Protein AF-A0A8H6QAF8-F1 (afdb_monomer)

Foldseek 3Di:
DCVQQVVDPQSQPPQAFPVLCCQLVPVLCCVQQVPCVVCVVPLLSVLLVLVLLLVLCCVQCPVSCVSLVHNDDVSNVCSVVPSVVVSVVSVVVCVVVVNDDPVSNVSSPVVNVVSCCVRPPCSRRNDVGDPPDPGTHDPCRVCPPNSVVSSCVVVVD

Solvent-accessible surface area (backbone atoms only — not comparable to full-atom values): 8303 Å² total; per-residue (Å²): 101,25,62,57,71,62,66,35,96,48,43,46,17,16,56,51,21,44,58,33,47,44,47,39,64,47,54,45,42,50,68,46,65,47,50,29,78,82,41,68,85,45,57,54,45,47,46,10,52,32,55,42,32,52,53,41,41,56,44,30,61,43,54,50,14,63,53,58,77,34,98,70,48,73,60,30,52,46,24,66,70,42,30,46,55,54,36,50,53,50,54,51,52,38,47,77,72,68,68,66,43,75,66,49,54,54,51,14,52,51,49,24,51,49,46,46,46,52,48,50,44,37,36,35,74,49,77,51,44,35,86,81,49,93,39,53,49,53,73,71,64,63,48,50,90,49,52,56,66,48,46,54,64,66,70,77,106

InterPro domains:
  IPR025671 Protein of unknown function with HXXEE motif [PF13787] (10-90)

Sequence (157 aa):
MNIGVHSSPRPDRFPLSSNSSFITNVVATYGFYLPPIFFPEHVLYGLAPILFGFGQFLIHGININMKLGSMYNPGLASVILLHIPIGYYYIRHMTEIGKLTVRQWALGLAYGAAFWYFMLIKSTFGWLVNYDSPYPFYPAEMQRGGMAAWLERVRNR

Secondary st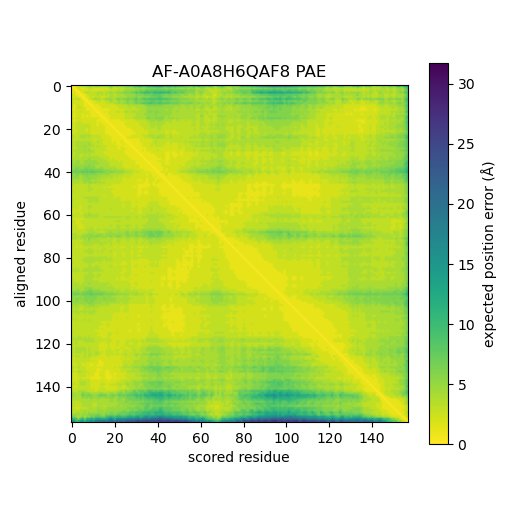ructure (DSSP, 8-state):
-IIIII--SSTTTSSS-HHHHHIIIIIIHHHHHSHHHH-TT-HHHHHHHHHHHHHHIIIIIIIHHHHHT-S--HHHHHIIIIIHHHHHHHHHHHHHTT---HHHHHHHHHHHHHHIIII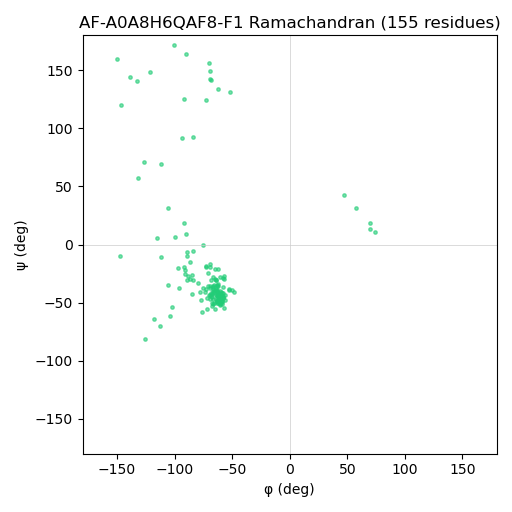IIIIIIIIT--TT-S-PPPHHHHTGGGHHHHHHHHH--

Mean predicted aligned error: 3.77 Å

pLDDT: mean 92.78, std 5.42, range [56.5, 98.31]

Organism: NCBI:txid1194566

Structure (mmCIF, N/CA/C/O backbone):
data_AF-A0A8H6QAF8-F1
#
_entry.id   AF-A0A8H6QAF8-F1
#
loop_
_atom_site.group_PDB
_atom_site.id
_atom_site.type_symbol
_atom_site.label_atom_id
_atom_site.label_alt_id
_atom_site.label_comp_id
_atom_site.label_asym_id
_atom_site.label_entity_id
_atom_site.label_seq_id
_atom_site.pdbx_PDB_ins_code
_atom_site.Cartn_x
_atom_site.Cartn_y
_atom_site.Cartn_z
_atom_site.occupancy
_atom_site.B_iso_or_equiv
_atom_site.auth_seq_id
_atom_site.auth_comp_id
_atom_site.auth_asym_id
_atom_site.auth_atom_id
_atom_site.pdbx_PDB_model_num
ATOM 1 N N . MET A 1 1 ? 8.958 0.088 -12.530 1.00 76.88 1 MET A N 1
ATOM 2 C CA . MET A 1 1 ? 9.722 0.067 -11.260 1.00 76.88 1 MET A CA 1
ATOM 3 C C . MET A 1 1 ? 11.183 -0.326 -11.491 1.00 76.88 1 MET A C 1
ATOM 5 O O . MET A 1 1 ? 12.045 0.453 -11.124 1.00 76.88 1 MET A O 1
ATOM 9 N N . ASN A 1 2 ? 11.492 -1.430 -12.181 1.00 89.31 2 ASN A N 1
ATOM 10 C CA . ASN A 1 2 ? 12.886 -1.852 -12.419 1.00 89.31 2 ASN A CA 1
ATOM 11 C C . ASN A 1 2 ? 13.782 -0.809 -13.114 1.00 89.31 2 ASN A C 1
ATOM 13 O O . ASN A 1 2 ? 14.898 -0.588 -12.658 1.00 89.31 2 ASN A O 1
ATOM 17 N N . ILE A 1 3 ? 13.291 -0.127 -14.159 1.00 86.25 3 ILE A N 1
ATOM 18 C CA . ILE A 1 3 ? 14.053 0.923 -14.871 1.00 86.25 3 ILE A CA 1
ATOM 19 C C . ILE A 1 3 ? 14.301 2.141 -13.962 1.00 86.25 3 ILE A C 1
ATOM 21 O O . ILE A 1 3 ? 15.426 2.615 -13.815 1.00 86.25 3 ILE A O 1
ATOM 25 N N . GLY A 1 4 ? 13.234 2.658 -13.345 1.00 83.06 4 GLY A N 1
ATOM 26 C CA . GLY A 1 4 ? 13.262 3.931 -12.618 1.00 83.06 4 GLY A CA 1
ATOM 27 C C . GLY A 1 4 ? 13.749 3.852 -11.170 1.00 83.06 4 GLY A C 1
ATOM 28 O O . GLY A 1 4 ? 14.338 4.799 -10.675 1.00 83.06 4 GLY A O 1
ATOM 29 N N . VAL A 1 5 ? 13.525 2.736 -10.481 1.00 84.88 5 VAL A N 1
ATOM 30 C CA . VAL A 1 5 ? 13.813 2.598 -9.041 1.00 84.88 5 VAL A CA 1
ATOM 31 C C . VAL A 1 5 ? 15.054 1.748 -8.789 1.00 84.88 5 VAL A C 1
ATOM 33 O O . VAL A 1 5 ? 15.785 2.035 -7.847 1.00 84.88 5 VAL A O 1
ATOM 36 N N . HIS A 1 6 ? 15.294 0.721 -9.612 1.00 85.56 6 HIS A N 1
ATOM 37 C CA . HIS A 1 6 ? 16.372 -0.251 -9.388 1.00 85.56 6 HIS A CA 1
ATOM 38 C C . HIS A 1 6 ? 17.514 -0.175 -10.405 1.00 85.56 6 HIS A C 1
ATOM 40 O O . HIS A 1 6 ? 18.526 -0.829 -10.189 1.00 85.56 6 HIS A O 1
ATOM 46 N N . SER A 1 7 ? 17.362 0.582 -11.500 1.00 83.88 7 SER A N 1
ATOM 47 C CA . SER A 1 7 ? 18.354 0.674 -12.585 1.00 83.88 7 SER A CA 1
ATOM 48 C C . SER A 1 7 ? 18.863 -0.702 -13.042 1.00 83.88 7 SER A C 1
ATOM 50 O O . SER A 1 7 ? 20.057 -0.922 -13.218 1.00 83.88 7 SER A O 1
ATOM 52 N N . SER A 1 8 ? 17.939 -1.656 -13.173 1.00 89.56 8 SER A N 1
ATOM 53 C CA . SER A 1 8 ? 18.264 -3.058 -13.439 1.00 89.56 8 SER A CA 1
ATOM 54 C C . SER A 1 8 ? 18.823 -3.277 -14.852 1.00 89.56 8 SER A C 1
ATOM 56 O O . SER A 1 8 ? 18.274 -2.704 -15.796 1.00 89.56 8 SER A O 1
ATOM 58 N N . PRO A 1 9 ? 19.817 -4.172 -15.029 1.00 89.56 9 PRO A N 1
ATOM 59 C CA . PRO A 1 9 ? 20.313 -4.570 -16.350 1.00 89.56 9 PRO A CA 1
ATOM 60 C C . PRO A 1 9 ? 19.302 -5.411 -17.147 1.00 89.56 9 PRO A C 1
ATOM 62 O O . PRO A 1 9 ? 19.403 -5.496 -18.367 1.00 89.56 9 PRO A O 1
ATOM 65 N N . ARG A 1 10 ? 18.310 -6.022 -16.481 1.00 93.38 10 ARG A N 1
ATOM 66 C CA . ARG A 1 10 ? 17.208 -6.772 -17.113 1.00 93.38 10 ARG A CA 1
ATOM 67 C C . ARG A 1 10 ? 15.866 -6.248 -16.617 1.00 93.38 10 ARG A C 1
ATOM 69 O O . ARG A 1 10 ? 15.199 -6.886 -15.795 1.00 93.38 10 ARG A O 1
ATOM 76 N N . PRO A 1 11 ? 15.481 -5.036 -17.043 1.00 92.31 11 PRO A N 1
ATOM 77 C CA . PRO A 1 11 ? 14.370 -4.323 -16.437 1.00 92.31 11 PRO A CA 1
ATOM 78 C C . PRO A 1 11 ? 13.000 -4.954 -16.704 1.00 92.31 11 PRO A C 1
ATOM 80 O O . PRO A 1 11 ? 12.049 -4.647 -15.989 1.00 92.31 11 PRO A O 1
ATOM 83 N N . ASP A 1 12 ? 12.887 -5.832 -17.694 1.00 93.94 12 ASP A N 1
ATOM 84 C CA . ASP A 1 12 ? 11.675 -6.582 -18.015 1.00 93.94 12 ASP A CA 1
ATOM 85 C C . ASP A 1 12 ? 11.371 -7.697 -17.004 1.00 93.94 12 ASP A C 1
ATOM 87 O O . ASP A 1 12 ? 10.235 -8.157 -16.950 1.00 93.94 12 ASP A O 1
ATOM 91 N N . ARG A 1 13 ? 12.346 -8.150 -16.201 1.00 94.38 13 ARG A N 1
ATOM 92 C CA . ARG A 1 13 ? 12.135 -9.304 -15.305 1.00 94.38 13 ARG A CA 1
ATOM 93 C C . ARG A 1 13 ? 12.884 -9.300 -13.974 1.00 94.38 13 ARG A C 1
ATOM 95 O O . ARG A 1 13 ? 12.587 -10.143 -13.133 1.00 94.38 13 ARG A O 1
ATOM 102 N N . PHE A 1 14 ? 13.828 -8.385 -13.763 1.00 94.12 14 PHE A N 1
ATOM 103 C CA . PHE A 1 14 ? 14.647 -8.340 -12.553 1.00 94.12 14 PHE A CA 1
ATOM 104 C C . PHE A 1 14 ? 14.722 -6.923 -11.962 1.00 94.12 14 PHE A C 1
ATOM 106 O O . PHE A 1 14 ? 14.864 -5.961 -12.722 1.00 94.12 14 PHE A O 1
ATOM 113 N N . PRO A 1 15 ? 14.688 -6.758 -10.625 1.00 93.25 15 PRO A N 1
ATOM 114 C CA . PRO A 1 15 ? 14.376 -7.782 -9.616 1.00 93.25 15 PRO A CA 1
ATOM 115 C C . PRO A 1 15 ? 12.887 -8.162 -9.576 1.00 93.25 15 PRO A C 1
ATOM 117 O O . PRO A 1 15 ? 12.544 -9.229 -9.077 1.00 93.25 15 PRO A O 1
ATOM 120 N N . LEU A 1 16 ? 12.006 -7.318 -10.125 1.00 93.06 16 LEU A N 1
ATOM 121 C CA . LEU A 1 16 ? 10.583 -7.622 -10.262 1.00 93.06 16 LEU A CA 1
ATOM 122 C C . LEU A 1 16 ? 10.282 -8.270 -11.612 1.00 93.06 16 LEU A C 1
ATOM 124 O O . LEU A 1 16 ? 10.543 -7.672 -12.654 1.00 93.06 16 LEU A O 1
ATOM 128 N N . SER A 1 17 ? 9.649 -9.435 -11.590 1.00 94.38 17 SER A N 1
ATOM 129 C CA . SER A 1 17 ? 9.060 -10.061 -12.772 1.00 94.38 17 SER A CA 1
ATOM 130 C C . SER A 1 17 ? 7.549 -9.826 -12.801 1.00 94.38 17 SER A C 1
ATOM 132 O O . SER A 1 17 ? 6.969 -9.348 -11.818 1.00 94.38 17 SER A O 1
ATOM 134 N N . SER A 1 18 ? 6.895 -10.184 -13.909 1.00 93.81 18 SER A N 1
ATOM 135 C CA . SER A 1 18 ? 5.430 -10.132 -13.990 1.00 93.81 18 SER A CA 1
ATOM 136 C C . SER A 1 18 ? 4.792 -11.036 -12.925 1.00 93.81 18 SER A C 1
ATOM 138 O O . SER A 1 18 ? 3.888 -10.613 -12.207 1.00 93.81 18 SER A O 1
ATOM 140 N N . ASN A 1 19 ? 5.362 -12.228 -12.702 1.00 93.25 19 ASN A N 1
ATOM 141 C CA . ASN A 1 19 ? 4.894 -13.158 -11.672 1.00 93.25 19 ASN A CA 1
ATOM 142 C C . ASN A 1 19 ? 5.025 -12.594 -10.246 1.00 93.25 19 ASN A C 1
ATOM 144 O O . ASN A 1 19 ? 4.051 -12.593 -9.495 1.00 93.25 19 ASN A O 1
ATOM 148 N N . SER A 1 20 ? 6.198 -12.072 -9.861 1.00 92.50 20 SER A N 1
ATOM 149 C CA . SER A 1 20 ? 6.348 -11.501 -8.512 1.00 92.50 20 SER A CA 1
ATOM 150 C C . SER A 1 20 ? 5.438 -10.288 -8.307 1.00 92.50 20 SER A C 1
ATOM 152 O O . SER A 1 20 ? 4.857 -10.122 -7.239 1.00 92.50 20 SER A O 1
ATOM 154 N N . SER A 1 21 ? 5.221 -9.500 -9.359 1.00 91.44 21 SER A N 1
ATOM 155 C CA . SER A 1 21 ? 4.298 -8.365 -9.320 1.00 91.44 21 SER A CA 1
ATOM 156 C C . SER A 1 21 ? 2.837 -8.795 -9.215 1.00 91.44 21 SER A C 1
ATOM 158 O O . SER A 1 21 ? 2.072 -8.131 -8.524 1.00 91.44 21 SER A O 1
ATOM 160 N N . PHE A 1 22 ? 2.438 -9.901 -9.844 1.00 93.06 22 PHE A N 1
ATOM 161 C CA . PHE A 1 22 ? 1.104 -10.477 -9.678 1.00 93.06 22 PHE A CA 1
ATOM 162 C C . PHE A 1 22 ? 0.868 -10.935 -8.234 1.00 93.06 22 PHE A C 1
ATOM 164 O O . PHE A 1 22 ? -0.131 -10.553 -7.627 1.00 93.06 22 PHE A O 1
ATOM 171 N N . ILE A 1 23 ? 1.806 -11.688 -7.651 1.00 92.31 23 ILE A N 1
ATOM 172 C CA . ILE A 1 23 ? 1.684 -12.158 -6.264 1.00 92.31 23 ILE A CA 1
ATOM 173 C C . ILE A 1 23 ? 1.558 -10.975 -5.298 1.00 92.31 23 ILE A C 1
ATOM 175 O O . ILE A 1 23 ? 0.638 -10.941 -4.480 1.00 92.31 23 ILE A O 1
ATOM 179 N N . THR A 1 24 ? 2.427 -9.972 -5.417 1.00 88.50 24 THR A N 1
ATOM 180 C CA . THR A 1 24 ? 2.397 -8.818 -4.513 1.00 88.50 24 THR A CA 1
ATOM 181 C C . THR A 1 24 ? 1.169 -7.932 -4.746 1.00 88.50 24 THR A C 1
ATOM 183 O O . THR A 1 24 ? 0.517 -7.531 -3.788 1.00 88.50 24 THR A O 1
ATOM 186 N N . ASN A 1 25 ? 0.800 -7.636 -5.995 1.00 88.75 25 ASN A N 1
ATOM 187 C CA . ASN A 1 25 ? -0.267 -6.666 -6.264 1.00 88.75 25 ASN A CA 1
ATOM 188 C C . ASN A 1 25 ? -1.673 -7.260 -6.228 1.00 88.75 25 ASN A C 1
ATOM 190 O O . ASN A 1 25 ? -2.615 -6.517 -5.965 1.00 88.75 25 ASN A O 1
ATOM 194 N N . VAL A 1 26 ? -1.835 -8.553 -6.503 1.00 92.00 26 VAL A N 1
ATOM 195 C CA . VAL A 1 26 ? -3.152 -9.200 -6.552 1.00 92.00 26 VAL A CA 1
ATOM 196 C C . VAL A 1 26 ? -3.363 -10.034 -5.303 1.00 92.00 26 VAL A C 1
ATOM 198 O O . VAL A 1 26 ? -4.255 -9.736 -4.512 1.00 92.00 26 VAL A O 1
ATOM 201 N N . VAL A 1 27 ? -2.518 -11.044 -5.086 1.00 91.62 27 VAL A N 1
ATOM 202 C CA . VAL A 1 27 ? -2.710 -11.996 -3.983 1.00 91.62 27 VAL A CA 1
ATOM 203 C C . VAL A 1 27 ? -2.547 -11.298 -2.636 1.00 91.62 27 VAL A C 1
ATOM 205 O O . VAL A 1 27 ? -3.435 -11.396 -1.789 1.00 91.62 27 VAL A O 1
ATOM 208 N N . ALA A 1 28 ? -1.458 -10.546 -2.441 1.00 91.50 28 ALA A N 1
ATOM 209 C CA . ALA A 1 28 ? -1.229 -9.864 -1.171 1.00 91.50 28 ALA A CA 1
ATOM 210 C C . ALA A 1 28 ? -2.245 -8.740 -0.933 1.00 91.50 28 ALA A C 1
ATOM 212 O O . ALA A 1 28 ? -2.813 -8.657 0.153 1.00 91.50 28 ALA A O 1
ATOM 213 N N . THR A 1 29 ? -2.513 -7.905 -1.942 1.00 90.69 29 THR A N 1
ATOM 214 C CA . THR A 1 29 ? -3.474 -6.799 -1.816 1.00 90.69 29 THR A CA 1
ATOM 215 C C . THR A 1 29 ? -4.871 -7.304 -1.486 1.00 90.69 29 THR A C 1
ATOM 217 O O . THR A 1 29 ? -5.461 -6.841 -0.515 1.00 90.69 29 THR A O 1
ATOM 220 N N . TYR A 1 30 ? -5.413 -8.267 -2.236 1.00 93.19 30 TYR A N 1
ATOM 221 C CA . TYR A 1 30 ? -6.751 -8.783 -1.945 1.00 93.19 30 TYR A CA 1
ATOM 222 C C . TYR A 1 30 ? -6.797 -9.540 -0.622 1.00 93.19 30 TYR A C 1
ATOM 224 O O . TYR A 1 30 ? -7.721 -9.321 0.158 1.00 93.19 30 TYR A O 1
ATOM 232 N N . GLY A 1 31 ? -5.772 -10.340 -0.316 1.00 93.56 31 GLY A N 1
ATOM 233 C CA . GLY A 1 31 ? -5.667 -11.022 0.972 1.00 93.56 31 GLY A CA 1
ATOM 234 C C . GLY A 1 31 ? -5.615 -10.067 2.169 1.00 93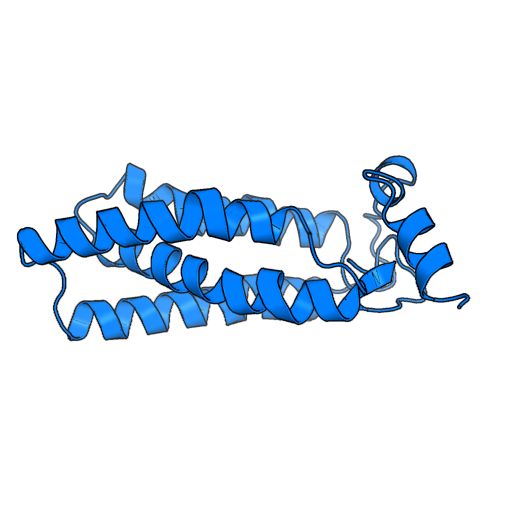.56 31 GLY A C 1
ATOM 235 O O . GLY A 1 31 ? -6.057 -10.431 3.252 1.00 93.56 31 GLY A O 1
ATOM 236 N N . PHE A 1 32 ? -5.117 -8.842 1.982 1.00 95.44 32 PHE A N 1
ATOM 237 C CA . PHE A 1 32 ? -4.973 -7.860 3.055 1.00 95.44 32 PHE A CA 1
ATOM 238 C C . PHE A 1 32 ? -6.136 -6.869 3.152 1.00 95.44 32 PHE A C 1
ATOM 240 O O . PHE A 1 32 ? -6.545 -6.521 4.256 1.00 95.44 32 PHE A O 1
ATOM 247 N N . TYR A 1 33 ? -6.694 -6.432 2.020 1.00 94.88 33 TYR A N 1
ATOM 248 C CA . TYR A 1 33 ? -7.717 -5.381 1.978 1.00 94.88 33 TYR A CA 1
ATOM 249 C C . TYR A 1 33 ? -9.162 -5.891 1.914 1.00 94.88 33 TYR A C 1
ATOM 251 O O . TYR A 1 33 ? -10.064 -5.132 2.260 1.00 94.88 33 TYR A O 1
ATOM 259 N N . LEU A 1 34 ? -9.415 -7.136 1.492 1.00 95.94 34 LEU A N 1
ATOM 260 C CA . LEU A 1 34 ? -10.774 -7.697 1.475 1.00 95.94 34 LEU A CA 1
ATOM 261 C C . LEU A 1 34 ? -11.303 -8.202 2.829 1.00 95.94 34 LEU A C 1
ATOM 263 O O . LEU A 1 34 ? -12.510 -8.074 3.037 1.00 95.94 34 LEU A O 1
ATOM 267 N N . PRO A 1 35 ? -10.493 -8.744 3.765 1.00 96.62 35 PRO A N 1
ATOM 268 C CA . PRO A 1 35 ? -11.017 -9.279 5.025 1.00 96.62 35 PRO A CA 1
ATOM 269 C C . PRO A 1 35 ? -11.975 -8.355 5.806 1.00 96.62 35 PRO A C 1
ATOM 271 O O . PRO A 1 35 ? -12.981 -8.867 6.290 1.00 96.62 35 PRO A O 1
ATOM 274 N N . PRO A 1 36 ? -11.774 -7.021 5.885 1.00 95.00 36 PRO A N 1
ATOM 275 C CA . PRO A 1 36 ? -12.712 -6.107 6.556 1.00 95.00 36 PRO A CA 1
ATOM 276 C C . PRO A 1 36 ? -14.141 -6.130 6.021 1.00 95.00 36 PRO A C 1
ATOM 278 O O . PRO A 1 36 ? -15.064 -5.782 6.747 1.00 95.00 36 PRO A O 1
ATOM 281 N N . ILE A 1 37 ? -14.321 -6.491 4.748 1.00 95.25 37 ILE A N 1
ATOM 282 C CA . ILE A 1 37 ? -15.633 -6.532 4.097 1.00 95.25 37 ILE A CA 1
ATOM 283 C C . ILE A 1 37 ? -16.437 -7.727 4.614 1.00 95.25 37 ILE A C 1
ATOM 285 O O . ILE A 1 37 ? -17.642 -7.621 4.819 1.00 95.25 37 ILE A O 1
ATOM 289 N N . PHE A 1 38 ? -15.764 -8.856 4.838 1.00 96.94 38 PHE A N 1
ATOM 290 C CA . PHE A 1 38 ? -16.392 -10.102 5.276 1.00 96.94 38 PHE A CA 1
ATOM 291 C C . PHE A 1 38 ? -16.447 -10.241 6.800 1.00 96.94 38 PHE A C 1
ATOM 293 O O . PHE A 1 38 ? -17.318 -10.934 7.314 1.00 96.94 38 PHE A O 1
ATOM 300 N N . PHE A 1 39 ? -15.530 -9.573 7.503 1.00 95.69 39 PHE A N 1
ATOM 301 C CA . PHE A 1 39 ? -15.337 -9.671 8.950 1.00 95.69 39 PHE A CA 1
ATOM 302 C C . PHE A 1 39 ? -15.237 -8.272 9.599 1.00 95.69 39 PHE A C 1
ATOM 304 O O . PHE A 1 39 ? -14.209 -7.938 10.205 1.00 95.69 39 PHE A O 1
ATOM 311 N N . PRO A 1 40 ? -16.253 -7.400 9.441 1.00 92.81 40 PRO A N 1
ATOM 312 C CA . PRO A 1 40 ? -16.194 -5.993 9.860 1.00 92.81 40 PRO A CA 1
ATOM 313 C C . PRO A 1 40 ? -16.071 -5.792 11.381 1.00 92.81 40 PRO A C 1
ATOM 315 O O . PRO A 1 40 ? -15.627 -4.743 11.851 1.00 92.81 40 PRO A O 1
ATOM 318 N N . GLU A 1 41 ? -16.446 -6.787 12.180 1.00 91.81 41 GLU A N 1
ATOM 319 C CA . GLU A 1 41 ? -16.303 -6.800 13.634 1.00 91.81 41 GLU A CA 1
ATOM 320 C C . GLU A 1 41 ? -14.846 -6.935 14.102 1.00 91.81 41 GLU A C 1
ATOM 322 O O . GLU A 1 41 ? -14.507 -6.475 15.199 1.00 91.81 41 GLU A O 1
ATOM 327 N N . HIS A 1 42 ? -13.973 -7.504 13.267 1.00 95.25 42 HIS A N 1
ATOM 328 C CA . HIS A 1 42 ? -12.562 -7.704 13.570 1.00 95.25 42 HIS A CA 1
ATOM 329 C C . HIS A 1 42 ? -11.746 -6.440 13.269 1.00 95.25 42 HIS A C 1
ATOM 331 O O . HIS A 1 42 ? -11.214 -6.245 12.176 1.00 95.25 42 HIS A O 1
ATOM 337 N N . VAL A 1 43 ? -11.578 -5.601 14.295 1.00 95.94 43 VAL A N 1
ATOM 338 C CA . VAL A 1 43 ? -10.870 -4.304 14.231 1.00 95.94 43 VAL A CA 1
ATOM 339 C C . VAL A 1 43 ? -9.504 -4.393 13.542 1.00 95.94 43 VAL A C 1
ATOM 341 O O . VAL A 1 43 ? -9.160 -3.522 12.748 1.00 95.94 43 VAL A O 1
ATOM 344 N N . LEU A 1 44 ? -8.727 -5.450 13.800 1.00 97.00 44 LEU A N 1
ATOM 345 C CA . LEU A 1 44 ? -7.385 -5.603 13.225 1.00 97.00 44 LEU A CA 1
ATOM 346 C C . LEU A 1 44 ? -7.387 -5.693 11.702 1.00 97.00 44 LEU A C 1
ATOM 348 O O . LEU A 1 44 ? -6.468 -5.168 11.074 1.00 97.00 44 LEU A O 1
ATOM 352 N N . TYR A 1 45 ? -8.404 -6.329 11.115 1.00 96.69 45 TYR A N 1
ATOM 353 C CA . TYR A 1 45 ? -8.489 -6.465 9.668 1.00 96.69 45 TYR A CA 1
ATOM 354 C C . TYR A 1 45 ? -8.673 -5.114 8.998 1.00 96.69 45 TYR A C 1
ATOM 356 O O . TYR A 1 45 ? -8.124 -4.926 7.924 1.00 96.69 45 TYR A O 1
ATOM 364 N N . GLY A 1 46 ? -9.396 -4.171 9.609 1.00 96.88 46 GLY A N 1
ATOM 365 C CA . GLY A 1 46 ? -9.550 -2.821 9.059 1.00 96.88 46 GLY A CA 1
ATOM 366 C C . GLY A 1 46 ? -8.402 -1.885 9.435 1.00 96.88 46 GLY A C 1
ATOM 367 O O . GLY A 1 46 ? -7.881 -1.158 8.589 1.00 96.88 46 GLY A O 1
ATOM 368 N N . LEU A 1 47 ? -7.959 -1.928 10.694 1.00 98.12 47 LEU A N 1
ATOM 369 C CA . LEU A 1 47 ? -6.957 -1.000 11.210 1.00 98.12 47 LEU A CA 1
ATOM 370 C C . LEU A 1 47 ? -5.573 -1.215 10.580 1.00 98.12 47 LEU A C 1
ATOM 372 O O . LEU A 1 47 ? -4.909 -0.236 10.240 1.00 98.12 47 LEU A O 1
ATOM 376 N N . ALA A 1 48 ? -5.132 -2.463 10.388 1.00 98.12 48 ALA A N 1
ATOM 377 C CA . ALA A 1 48 ? -3.806 -2.732 9.826 1.00 98.12 48 ALA A CA 1
ATOM 378 C C . ALA A 1 48 ? -3.651 -2.230 8.370 1.00 98.12 48 ALA A C 1
ATOM 380 O O . ALA A 1 48 ? -2.675 -1.520 8.106 1.00 98.12 48 ALA A O 1
ATOM 381 N N . PRO A 1 49 ? -4.591 -2.483 7.435 1.00 97.00 49 PRO A N 1
ATOM 382 C CA . PRO A 1 49 ? -4.524 -1.930 6.081 1.00 97.00 49 PRO A CA 1
ATOM 383 C C . PRO A 1 49 ? -4.617 -0.409 6.006 1.00 97.00 49 PRO A C 1
ATOM 385 O O . PRO A 1 49 ? -4.007 0.190 5.117 1.00 97.00 49 PRO A O 1
ATOM 388 N N . ILE A 1 50 ? -5.328 0.227 6.940 1.00 97.62 50 ILE A N 1
ATOM 389 C CA . ILE A 1 50 ? -5.383 1.691 7.045 1.00 97.62 50 ILE A CA 1
ATOM 390 C C . ILE A 1 50 ? -4.035 2.259 7.470 1.00 97.62 50 ILE A C 1
ATOM 392 O O . ILE A 1 50 ? -3.509 3.152 6.807 1.00 97.62 50 ILE A O 1
ATOM 396 N N . LEU A 1 51 ? -3.445 1.712 8.535 1.00 97.75 51 LEU A N 1
ATOM 397 C CA . LEU A 1 51 ? -2.139 2.145 9.027 1.00 97.75 51 LEU A CA 1
ATOM 398 C C . LEU A 1 51 ? -1.047 1.943 7.975 1.00 97.75 51 LEU A C 1
ATOM 400 O O . LEU A 1 51 ? -0.246 2.842 7.715 1.00 97.75 51 LEU A O 1
ATOM 404 N N . PHE A 1 52 ? -1.059 0.783 7.319 1.00 96.69 52 PHE A N 1
ATOM 405 C CA . PHE A 1 52 ? -0.194 0.509 6.177 1.00 96.69 52 PHE A CA 1
ATOM 406 C C . PHE A 1 52 ? -0.433 1.509 5.034 1.00 96.69 52 PHE A C 1
ATOM 408 O O . PHE A 1 52 ? 0.520 2.021 4.447 1.00 96.69 52 PHE A O 1
ATOM 415 N N . GLY A 1 53 ? -1.699 1.833 4.758 1.00 95.62 53 GLY A N 1
ATOM 416 C CA . GLY A 1 53 ? -2.126 2.833 3.784 1.00 95.62 53 GLY A CA 1
ATOM 417 C C . GLY A 1 53 ? -1.572 4.231 4.038 1.00 95.62 53 GLY A C 1
ATOM 418 O O . GLY A 1 53 ? -1.114 4.884 3.107 1.00 95.62 53 GLY A O 1
ATOM 419 N N . PHE A 1 54 ? -1.537 4.684 5.291 1.00 97.12 54 PHE A N 1
ATOM 420 C CA . PHE A 1 54 ? -0.890 5.953 5.637 1.00 97.12 54 PHE A CA 1
ATOM 421 C C . PHE A 1 54 ? 0.620 5.909 5.388 1.00 97.12 54 PHE A C 1
ATOM 423 O O . PHE A 1 54 ? 1.186 6.861 4.850 1.00 97.12 54 PHE A O 1
ATOM 430 N N . GLY A 1 55 ? 1.269 4.781 5.692 1.00 95.38 55 GLY A N 1
ATOM 431 C CA . GLY A 1 55 ? 2.687 4.565 5.389 1.00 95.38 55 GLY A CA 1
ATOM 432 C C . GLY A 1 55 ? 3.020 4.693 3.897 1.00 95.38 55 GLY A C 1
ATOM 433 O O . GLY A 1 55 ? 4.114 5.138 3.543 1.00 95.38 55 GLY A O 1
ATOM 434 N N . GLN A 1 56 ? 2.065 4.399 3.006 1.00 95.44 56 GLN A N 1
ATOM 435 C CA . GLN A 1 56 ? 2.242 4.576 1.562 1.00 95.44 56 GLN A CA 1
ATOM 436 C C . GLN A 1 56 ? 2.475 6.038 1.162 1.00 95.44 56 GLN A C 1
ATOM 438 O O . GLN A 1 56 ? 3.071 6.274 0.114 1.00 95.44 56 GLN A O 1
ATOM 443 N N . PHE A 1 57 ? 2.099 7.024 1.985 1.00 96.38 57 PHE A N 1
ATOM 444 C CA . PHE A 1 57 ? 2.434 8.426 1.718 1.00 96.38 57 PHE A CA 1
ATOM 445 C C . PHE A 1 57 ? 3.949 8.656 1.733 1.00 96.38 57 PHE A C 1
ATOM 447 O O . PHE A 1 57 ? 4.479 9.346 0.867 1.00 96.38 57 PHE A O 1
ATOM 454 N N . LEU A 1 58 ? 4.678 8.021 2.655 1.00 95.31 58 LEU A N 1
ATOM 455 C CA . LEU A 1 58 ? 6.140 8.120 2.699 1.00 95.31 58 LEU A CA 1
ATOM 456 C C . LEU A 1 58 ? 6.779 7.451 1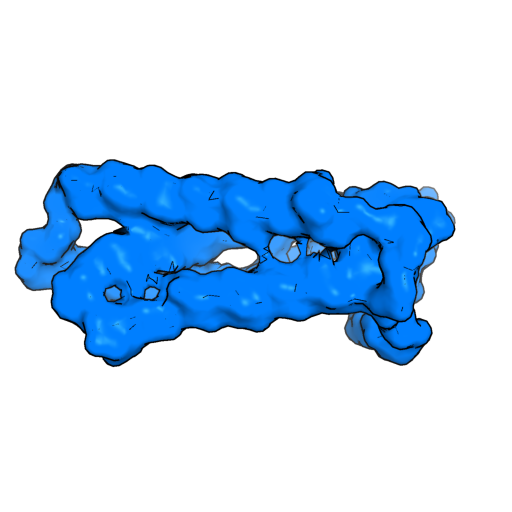.475 1.00 95.31 58 LEU A C 1
ATOM 458 O O . LEU A 1 58 ? 7.743 7.961 0.903 1.00 95.31 58 LEU A O 1
ATOM 462 N N . ILE A 1 59 ? 6.218 6.325 1.033 1.00 94.50 59 ILE A N 1
ATOM 463 C CA . ILE A 1 59 ? 6.731 5.591 -0.126 1.00 94.50 59 ILE A CA 1
ATOM 464 C C . ILE A 1 59 ? 6.427 6.341 -1.423 1.00 94.50 59 ILE A C 1
ATOM 466 O O . ILE A 1 59 ? 7.339 6.652 -2.183 1.00 94.50 59 I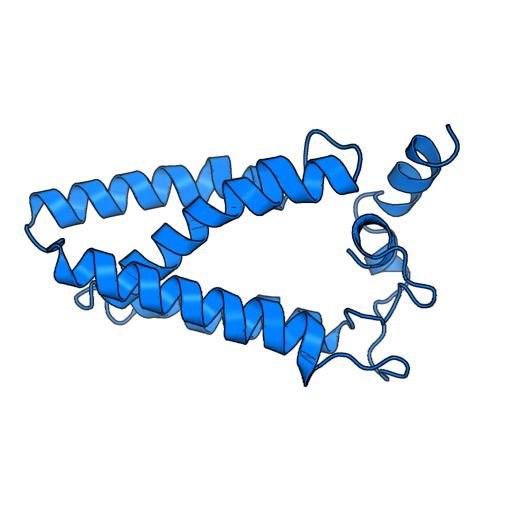LE A O 1
ATOM 470 N N . HIS A 1 60 ? 5.166 6.667 -1.680 1.00 95.00 60 HIS A N 1
ATOM 471 C CA . HIS A 1 60 ? 4.737 7.235 -2.952 1.00 95.00 60 HIS A CA 1
ATOM 472 C C . HIS A 1 60 ? 4.810 8.759 -3.004 1.00 95.00 60 HIS A C 1
ATOM 474 O O . HIS A 1 60 ? 5.058 9.297 -4.076 1.00 95.00 60 HIS A O 1
ATOM 480 N N . GLY A 1 61 ? 4.632 9.460 -1.888 1.00 94.06 61 GLY A N 1
ATOM 481 C CA . GLY A 1 61 ? 4.774 10.916 -1.829 1.00 94.06 61 GLY A CA 1
ATOM 482 C C . GLY A 1 61 ? 6.227 11.366 -1.861 1.00 94.06 61 GLY A C 1
ATOM 483 O O . GLY A 1 61 ? 6.538 12.351 -2.527 1.00 94.06 61 GLY A O 1
ATOM 484 N N . ILE A 1 62 ? 7.113 10.611 -1.202 1.00 93.50 62 ILE A N 1
ATOM 485 C CA . ILE A 1 62 ? 8.518 10.990 -1.021 1.00 93.50 62 ILE A CA 1
ATOM 486 C C . ILE A 1 62 ? 9.445 10.045 -1.795 1.00 93.50 62 ILE A C 1
ATOM 488 O O . ILE A 1 62 ? 10.018 10.443 -2.807 1.00 93.50 62 ILE A O 1
ATOM 492 N N . ASN A 1 63 ? 9.582 8.781 -1.374 1.00 93.62 63 ASN A N 1
ATOM 493 C CA . ASN A 1 63 ? 10.655 7.899 -1.861 1.00 93.62 63 ASN A CA 1
ATOM 494 C C . ASN A 1 63 ? 10.622 7.655 -3.382 1.00 93.62 63 ASN A C 1
ATOM 496 O O . ASN A 1 63 ? 11.628 7.830 -4.069 1.00 93.62 63 ASN A O 1
ATOM 500 N N . ILE A 1 64 ? 9.471 7.244 -3.917 1.00 92.25 64 ILE A N 1
ATOM 501 C CA . ILE A 1 64 ? 9.305 6.903 -5.334 1.00 92.25 64 ILE A CA 1
ATOM 502 C C . ILE A 1 64 ? 9.401 8.152 -6.206 1.00 92.25 64 ILE A C 1
ATOM 504 O O . ILE A 1 64 ? 10.093 8.133 -7.219 1.00 92.25 64 ILE A O 1
ATOM 508 N N . ASN A 1 65 ? 8.758 9.242 -5.795 1.00 92.38 65 ASN A N 1
ATOM 509 C CA . ASN A 1 65 ? 8.826 10.525 -6.487 1.00 92.38 65 ASN A CA 1
ATOM 510 C C . ASN A 1 65 ? 10.270 11.038 -6.605 1.00 92.38 65 ASN A C 1
ATOM 512 O O . ASN A 1 65 ? 10.709 11.364 -7.708 1.00 92.38 65 ASN A O 1
ATOM 516 N N . MET A 1 66 ? 11.045 10.988 -5.513 1.00 91.62 66 MET A N 1
ATOM 517 C CA . MET A 1 66 ? 12.474 11.328 -5.528 1.00 91.62 66 MET A CA 1
ATOM 518 C C . MET A 1 66 ? 13.266 10.454 -6.510 1.00 91.62 66 MET A C 1
ATOM 520 O O . MET A 1 66 ? 14.044 10.974 -7.303 1.00 91.62 66 MET A O 1
ATOM 524 N N . LYS A 1 67 ? 13.047 9.132 -6.511 1.00 89.94 67 LYS A N 1
ATOM 525 C CA . LYS A 1 67 ? 13.762 8.205 -7.412 1.00 89.94 67 LYS A CA 1
ATOM 526 C C . LYS A 1 67 ? 13.390 8.365 -8.887 1.00 89.94 67 LYS A C 1
ATOM 528 O O . LYS A 1 67 ? 14.211 8.093 -9.760 1.00 89.94 67 LYS A O 1
ATOM 533 N N . LEU A 1 68 ? 12.156 8.777 -9.170 1.00 88.38 68 LEU A N 1
ATOM 534 C CA . LEU A 1 68 ? 11.668 9.012 -10.530 1.00 88.38 68 LEU A CA 1
ATOM 535 C C . LEU A 1 68 ? 11.916 10.447 -11.021 1.00 88.38 68 LEU A C 1
ATOM 537 O O . LEU A 1 68 ? 11.616 10.739 -12.179 1.00 88.38 68 LEU A O 1
ATOM 541 N N . GLY A 1 69 ? 12.414 11.342 -10.159 1.00 88.75 69 GLY A N 1
ATOM 542 C CA . GLY A 1 69 ? 12.521 12.771 -10.458 1.00 88.75 69 GLY A CA 1
ATOM 543 C C . GLY A 1 69 ? 11.169 13.401 -10.808 1.00 88.75 69 GLY A C 1
ATOM 544 O O . GLY A 1 69 ? 11.106 14.291 -11.645 1.00 88.75 69 GLY A O 1
ATOM 545 N N . SER A 1 70 ? 10.079 12.894 -10.228 1.00 88.62 70 SER A N 1
ATOM 546 C CA . SER A 1 70 ? 8.703 13.312 -10.514 1.00 88.62 70 SER A CA 1
ATOM 547 C C . SER A 1 70 ? 8.037 13.813 -9.240 1.00 88.62 70 SER A C 1
ATOM 549 O O . SER A 1 70 ? 8.293 13.292 -8.161 1.00 88.62 70 SER A O 1
ATOM 551 N N . MET A 1 71 ? 7.127 14.779 -9.359 1.00 89.94 71 MET A N 1
ATOM 552 C CA . MET A 1 71 ? 6.253 15.186 -8.248 1.00 89.94 71 MET A CA 1
ATOM 553 C C . MET A 1 71 ? 5.002 14.301 -8.127 1.00 89.94 71 MET A C 1
ATOM 555 O O . MET A 1 71 ? 4.219 14.443 -7.190 1.00 89.94 71 MET A O 1
ATOM 559 N N . TYR A 1 72 ? 4.797 13.386 -9.076 1.00 90.19 72 TYR A N 1
ATOM 560 C CA . TYR A 1 72 ? 3.596 12.570 -9.177 1.00 90.19 72 TYR A CA 1
ATOM 561 C C . TYR A 1 72 ? 3.899 11.115 -9.547 1.00 90.19 72 TYR A C 1
ATOM 563 O O . TYR A 1 72 ? 4.740 10.817 -10.400 1.00 90.19 72 TYR A O 1
ATOM 571 N N . ASN A 1 73 ? 3.113 10.210 -8.968 1.00 91.44 73 ASN A N 1
ATOM 572 C CA . ASN A 1 73 ? 2.911 8.855 -9.462 1.00 91.44 73 ASN A CA 1
ATOM 573 C C . ASN A 1 73 ? 1.498 8.365 -9.074 1.00 91.44 73 ASN A C 1
ATOM 575 O O . ASN A 1 73 ? 0.922 8.881 -8.114 1.00 91.44 73 ASN A O 1
ATOM 579 N N . PRO A 1 74 ? 0.941 7.348 -9.759 1.00 91.06 74 PRO A N 1
ATOM 580 C CA . PRO A 1 74 ? -0.405 6.841 -9.466 1.00 91.06 74 PRO A CA 1
ATOM 581 C C . PRO A 1 74 ? -0.613 6.365 -8.019 1.00 91.06 74 PRO A C 1
ATOM 583 O O . PRO A 1 74 ? -1.716 6.470 -7.479 1.00 91.06 74 PRO A O 1
ATOM 586 N N . GLY A 1 75 ? 0.442 5.880 -7.357 1.00 92.94 75 GLY A N 1
ATOM 587 C CA . GLY A 1 75 ? 0.368 5.506 -5.945 1.00 92.94 75 GLY A CA 1
ATOM 588 C C . GLY A 1 75 ? 0.139 6.713 -5.035 1.00 92.94 75 GLY A C 1
ATOM 589 O O . GLY A 1 75 ? -0.657 6.625 -4.109 1.00 92.94 75 GLY A O 1
ATOM 590 N N . LEU A 1 76 ? 0.729 7.875 -5.341 1.00 95.94 76 LEU A N 1
ATOM 591 C CA . LEU A 1 76 ? 0.483 9.105 -4.581 1.00 95.94 76 LEU A CA 1
ATOM 592 C C . LEU A 1 76 ? -0.983 9.544 -4.682 1.00 95.94 76 LEU A C 1
ATOM 594 O O . LEU A 1 76 ? -1.589 9.889 -3.669 1.00 95.94 76 LEU A O 1
ATOM 598 N N . ALA A 1 77 ? -1.563 9.480 -5.886 1.00 95.75 77 ALA A N 1
ATOM 599 C CA . ALA A 1 77 ? -2.984 9.762 -6.082 1.00 95.75 77 ALA A CA 1
ATOM 600 C C . ALA A 1 77 ? -3.858 8.832 -5.234 1.00 95.75 77 ALA A C 1
ATOM 602 O O . ALA A 1 77 ? -4.762 9.294 -4.547 1.00 95.75 77 ALA A O 1
ATOM 603 N N . SER A 1 78 ? -3.541 7.534 -5.236 1.00 95.06 78 SER A N 1
ATOM 604 C CA . SER A 1 78 ? -4.271 6.533 -4.452 1.00 95.06 78 SER A CA 1
ATOM 605 C C . SER A 1 78 ? -4.230 6.855 -2.956 1.00 95.06 78 SER A C 1
ATOM 607 O O . SER A 1 78 ? -5.257 6.819 -2.287 1.00 95.06 78 SER A O 1
ATOM 609 N N . VAL A 1 79 ? -3.069 7.253 -2.432 1.00 96.62 79 VAL A N 1
ATOM 610 C CA . VAL A 1 79 ? -2.930 7.556 -1.004 1.00 96.62 79 VAL A CA 1
ATOM 611 C C . VAL A 1 79 ? -3.675 8.827 -0.604 1.00 96.62 79 VAL A C 1
ATOM 613 O O . VAL A 1 79 ? -4.398 8.819 0.390 1.00 96.62 79 VAL A O 1
ATOM 616 N N . ILE A 1 80 ? -3.522 9.909 -1.372 1.00 97.31 80 ILE A N 1
ATOM 617 C CA . ILE A 1 80 ? -4.152 11.201 -1.061 1.00 97.31 80 ILE A CA 1
ATOM 618 C C . ILE A 1 80 ? -5.672 11.123 -1.204 1.00 97.31 80 ILE A C 1
ATOM 620 O O . ILE A 1 80 ? -6.390 11.661 -0.367 1.00 97.31 80 ILE A O 1
ATOM 624 N N . LEU A 1 81 ? -6.163 10.471 -2.261 1.00 97.69 81 LEU A N 1
ATOM 625 C CA . LEU A 1 81 ? -7.589 10.467 -2.589 1.00 97.69 81 LEU A CA 1
ATOM 626 C C . LEU A 1 81 ? -8.360 9.340 -1.897 1.00 97.69 81 LEU A C 1
ATOM 628 O O . LEU A 1 81 ? -9.556 9.497 -1.670 1.00 97.69 81 LEU A O 1
ATOM 632 N N . LEU A 1 82 ? -7.708 8.217 -1.567 1.00 96.38 82 LEU A N 1
ATOM 633 C CA . LEU A 1 82 ? -8.375 7.042 -0.998 1.00 96.38 82 LEU A CA 1
ATOM 634 C C . LEU A 1 82 ? -7.863 6.711 0.404 1.00 96.38 82 LEU A C 1
ATOM 636 O O . LEU A 1 82 ? -8.635 6.805 1.356 1.00 96.38 82 LEU A O 1
ATOM 640 N N . HIS A 1 83 ? -6.586 6.343 0.569 1.00 96.38 83 HIS A N 1
ATOM 641 C CA . HIS A 1 83 ? -6.109 5.829 1.865 1.00 96.38 83 HIS A CA 1
ATOM 642 C C . HIS A 1 83 ? -6.253 6.842 3.000 1.00 96.38 83 HIS A C 1
ATOM 644 O O . HIS A 1 83 ? -6.726 6.465 4.071 1.00 96.38 83 HIS A O 1
ATOM 650 N N . ILE A 1 84 ? -5.885 8.110 2.782 1.00 97.38 84 ILE A N 1
ATOM 651 C CA . ILE A 1 84 ? -5.980 9.150 3.816 1.00 97.38 84 ILE A CA 1
ATOM 652 C C . ILE A 1 84 ? -7.446 9.424 4.202 1.00 97.38 84 ILE A C 1
ATOM 654 O O . ILE A 1 84 ? -7.764 9.273 5.385 1.00 97.38 84 ILE A O 1
ATOM 658 N N . PRO A 1 85 ? -8.363 9.756 3.267 1.00 98.12 85 PRO A N 1
ATOM 659 C CA . PRO A 1 85 ? -9.757 10.022 3.618 1.00 98.12 85 PRO A CA 1
ATOM 660 C C . PRO A 1 85 ? -10.459 8.815 4.247 1.00 98.12 85 PRO A C 1
ATOM 662 O O . PRO A 1 85 ? -11.080 8.951 5.300 1.00 98.12 85 PRO A O 1
ATOM 665 N N . ILE A 1 86 ? -10.328 7.624 3.650 1.00 97.31 86 ILE A N 1
ATOM 666 C CA . ILE A 1 86 ? -10.976 6.403 4.155 1.00 97.31 86 ILE A CA 1
ATOM 667 C C . ILE A 1 86 ? -10.433 6.052 5.542 1.00 97.31 86 ILE A C 1
ATOM 669 O O . ILE A 1 86 ? -11.206 5.761 6.456 1.00 97.31 86 ILE A O 1
ATOM 673 N N . GLY A 1 87 ? -9.112 6.124 5.720 1.00 97.50 87 GLY A N 1
ATOM 674 C CA . GLY A 1 87 ? -8.476 5.852 7.000 1.00 97.50 87 GLY A CA 1
ATOM 675 C C . GLY A 1 87 ? -8.921 6.815 8.098 1.00 97.50 87 GLY A C 1
ATOM 676 O O . GLY A 1 87 ? -9.211 6.374 9.209 1.00 97.50 87 GLY A O 1
ATOM 677 N N . TYR A 1 88 ? -9.039 8.111 7.785 1.00 98.12 88 TYR A N 1
ATOM 678 C CA . TYR A 1 88 ? -9.555 9.114 8.717 1.00 98.12 88 TYR A CA 1
ATOM 679 C C . TYR A 1 88 ? -10.978 8.778 9.182 1.00 98.12 88 TYR A C 1
ATOM 681 O O . TYR A 1 88 ? -11.226 8.708 10.387 1.00 98.12 88 TYR A O 1
ATOM 689 N N . TYR A 1 89 ? -11.901 8.515 8.248 1.00 98.00 89 TYR A N 1
ATOM 690 C CA . TYR A 1 89 ? -13.289 8.193 8.593 1.00 98.00 89 TYR A CA 1
ATOM 691 C C . TYR A 1 89 ? -13.407 6.896 9.393 1.00 98.00 89 TYR A C 1
ATOM 693 O O . TYR A 1 89 ? -14.150 6.852 10.372 1.00 98.00 89 TYR A O 1
ATOM 701 N N . TYR A 1 90 ? -12.647 5.863 9.028 1.00 97.06 90 TYR A N 1
ATOM 702 C CA . TYR A 1 90 ? -12.635 4.609 9.775 1.00 97.06 90 TYR A CA 1
ATOM 703 C C . TYR A 1 90 ? -12.118 4.801 11.202 1.00 97.06 90 TYR A C 1
ATOM 705 O O . TYR A 1 90 ? -12.765 4.352 12.146 1.00 97.06 90 TYR A O 1
ATOM 713 N N . ILE A 1 91 ? -10.977 5.478 11.382 1.00 97.94 91 ILE A N 1
ATOM 714 C CA . ILE A 1 91 ? -10.400 5.699 12.715 1.00 97.94 91 ILE A CA 1
ATOM 715 C C . ILE A 1 91 ? -11.359 6.514 13.574 1.00 97.94 91 ILE A C 1
ATOM 717 O O . ILE A 1 91 ? -11.599 6.148 14.725 1.00 97.94 91 ILE A O 1
ATOM 721 N N . ARG A 1 92 ? -11.944 7.577 13.013 1.00 98.25 92 ARG A N 1
ATOM 722 C CA . ARG A 1 92 ? -12.950 8.386 13.701 1.00 98.25 92 ARG A CA 1
ATOM 723 C C . ARG A 1 92 ? -14.131 7.525 14.149 1.00 98.25 92 ARG A C 1
ATOM 725 O O . ARG A 1 92 ? -14.419 7.482 15.340 1.00 98.25 92 ARG A O 1
ATOM 732 N N . HIS A 1 93 ? -14.747 6.786 13.228 1.00 97.00 93 HIS A N 1
ATOM 733 C CA . HIS A 1 93 ? -15.912 5.960 13.530 1.00 97.00 93 HIS A CA 1
ATOM 734 C C . HIS A 1 93 ? -15.600 4.874 14.572 1.00 97.00 93 HIS A C 1
ATOM 736 O O . HIS A 1 93 ? -16.332 4.721 15.546 1.00 97.00 93 HIS A O 1
ATOM 742 N N . MET A 1 94 ? -14.480 4.156 14.426 1.00 97.25 94 MET A N 1
ATOM 743 C CA . MET A 1 94 ? -14.066 3.116 15.378 1.00 97.25 94 MET A CA 1
ATOM 744 C C . MET A 1 94 ? -13.696 3.679 16.759 1.00 97.25 94 MET A C 1
ATOM 746 O O . MET A 1 94 ? -13.834 2.975 17.762 1.00 97.25 94 MET A O 1
ATOM 750 N N . THR A 1 95 ? -13.239 4.933 16.825 1.00 97.38 95 THR A N 1
ATOM 751 C CA . THR A 1 95 ? -13.005 5.647 18.089 1.00 97.38 95 THR A CA 1
ATOM 752 C C . THR A 1 95 ? -14.328 6.018 18.753 1.00 97.38 95 THR A C 1
ATOM 754 O O . THR A 1 95 ? -14.496 5.748 19.939 1.00 97.38 95 THR A O 1
ATOM 757 N N . GLU A 1 96 ? -15.282 6.568 17.995 1.00 97.56 96 GLU A N 1
ATOM 758 C CA . GLU A 1 96 ? -16.611 6.962 18.492 1.00 97.56 96 GLU A CA 1
ATOM 759 C C . GLU A 1 96 ? -17.373 5.777 19.110 1.00 97.56 96 GLU A C 1
ATOM 761 O O . GLU A 1 96 ? -18.028 5.936 20.136 1.00 97.56 96 GLU A O 1
ATOM 766 N N . ILE A 1 97 ? -17.231 4.571 18.547 1.00 96.69 97 ILE A N 1
ATOM 767 C CA . ILE A 1 97 ? -17.844 3.345 19.091 1.00 96.69 97 ILE A CA 1
ATOM 768 C C . ILE A 1 97 ? -16.955 2.593 20.099 1.00 96.69 97 ILE A C 1
ATOM 770 O O . ILE A 1 97 ? -17.255 1.455 20.460 1.00 96.69 97 ILE A O 1
ATOM 774 N N . GLY A 1 98 ? -15.834 3.183 20.527 1.00 96.62 98 GLY A N 1
ATOM 775 C CA . GLY A 1 98 ? -14.969 2.635 21.578 1.00 96.62 98 GLY A CA 1
ATOM 776 C C . GLY A 1 98 ? -14.190 1.366 21.207 1.00 96.62 98 GLY A C 1
ATOM 777 O O . GLY A 1 98 ? -13.720 0.655 22.094 1.00 96.62 98 GLY A O 1
ATOM 778 N N . LYS A 1 99 ? -14.028 1.055 19.914 1.00 96.50 99 LYS A N 1
ATOM 779 C CA . LYS A 1 99 ? -13.346 -0.168 19.447 1.00 96.50 99 LYS A CA 1
ATOM 780 C C . LYS A 1 99 ? -11.825 -0.030 19.313 1.00 96.50 99 LYS A C 1
ATOM 782 O O . LYS A 1 99 ? -11.131 -1.045 19.233 1.00 96.50 99 LYS A O 1
ATOM 787 N N . LEU A 1 100 ? -11.285 1.191 19.313 1.00 97.12 100 LEU A N 1
ATOM 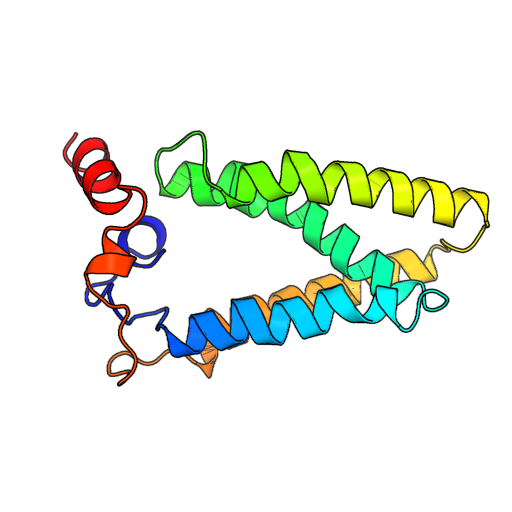788 C CA . LEU A 1 100 ? -9.839 1.436 19.231 1.00 97.12 100 LEU A CA 1
ATOM 789 C C . LEU A 1 100 ? -9.198 1.5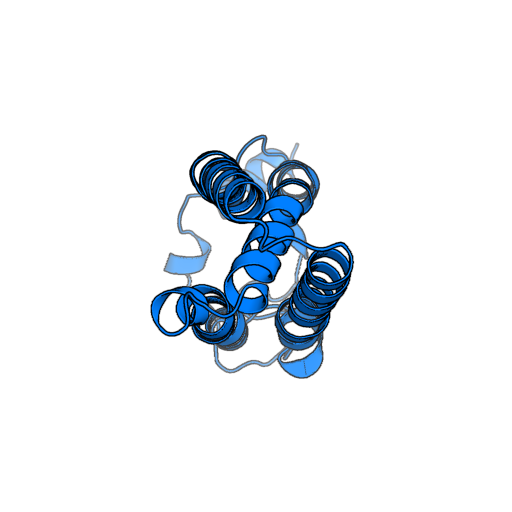83 20.611 1.00 97.12 100 LEU A C 1
ATOM 791 O O . LEU A 1 100 ? -9.076 2.677 21.153 1.00 97.12 100 LEU A O 1
ATOM 795 N N . THR A 1 101 ? -8.726 0.468 21.162 1.00 97.06 101 THR A N 1
ATOM 796 C CA . THR A 1 101 ? -7.891 0.468 22.371 1.00 97.06 101 THR A CA 1
ATOM 797 C C . THR A 1 101 ? -6.405 0.559 22.017 1.00 97.06 101 THR A C 1
ATOM 799 O O . THR A 1 101 ? -6.004 0.256 20.892 1.00 97.06 101 THR A O 1
ATOM 802 N N . VAL A 1 102 ? -5.553 0.894 22.993 1.00 97.38 102 VAL A N 1
ATOM 803 C CA . VAL A 1 102 ? -4.082 0.884 22.828 1.00 97.38 102 VAL A CA 1
ATOM 804 C C . VAL A 1 102 ? -3.582 -0.464 22.295 1.00 97.38 102 VAL A C 1
ATOM 806 O O . VAL A 1 102 ? -2.713 -0.512 21.426 1.00 97.38 102 VAL A O 1
ATOM 809 N N . ARG A 1 103 ? -4.182 -1.572 22.753 1.00 97.56 103 ARG A N 1
ATOM 810 C CA . ARG A 1 103 ? -3.861 -2.918 22.263 1.00 97.56 103 ARG A CA 1
ATOM 811 C C . ARG A 1 103 ? -4.168 -3.072 20.773 1.00 97.56 103 ARG A C 1
ATOM 813 O O . ARG A 1 103 ? -3.359 -3.659 20.064 1.00 97.56 103 ARG A O 1
ATOM 820 N N . GLN A 1 104 ? -5.303 -2.553 20.299 1.00 97.75 104 GLN A N 1
ATOM 821 C CA . GLN A 1 104 ? -5.655 -2.629 18.878 1.00 97.75 104 GLN A CA 1
ATOM 822 C C . GLN A 1 104 ? -4.690 -1.819 18.018 1.00 97.75 104 GLN A C 1
ATOM 824 O O . GLN A 1 104 ? -4.240 -2.319 16.994 1.00 97.75 104 GLN A O 1
ATOM 829 N N . TRP A 1 105 ? -4.290 -0.626 18.464 1.00 98.19 105 TRP A N 1
ATOM 830 C CA . TRP A 1 105 ? -3.257 0.160 17.786 1.00 98.19 105 TRP A CA 1
ATOM 831 C C . TRP A 1 105 ? -1.926 -0.585 17.682 1.00 98.19 105 TRP A C 1
ATOM 833 O O . TRP A 1 105 ? -1.372 -0.695 16.589 1.00 98.19 105 TRP A O 1
ATOM 843 N N . ALA A 1 106 ? -1.436 -1.146 18.792 1.00 98.31 106 ALA A N 1
ATOM 844 C CA . ALA A 1 106 ? -0.174 -1.883 18.809 1.00 98.31 106 ALA A CA 1
ATOM 845 C C . ALA A 1 106 ? -0.213 -3.121 17.896 1.00 98.31 106 ALA A C 1
ATOM 847 O O . ALA A 1 106 ? 0.693 -3.332 17.091 1.00 98.31 106 ALA A O 1
ATOM 848 N N . LEU A 1 107 ? -1.283 -3.918 17.977 1.00 98.19 107 LEU A N 1
ATOM 849 C CA . LEU A 1 107 ? -1.454 -5.109 17.144 1.00 98.19 107 LEU A CA 1
ATOM 850 C C . LEU A 1 107 ? -1.688 -4.760 15.669 1.00 98.19 107 LEU A C 1
ATOM 852 O O . LEU A 1 107 ? -1.164 -5.446 14.797 1.00 98.19 107 LEU A O 1
ATOM 856 N N . GLY A 1 108 ? -2.430 -3.690 15.377 1.00 98.00 108 GLY A N 1
ATOM 857 C CA . GLY A 1 108 ? -2.657 -3.203 14.018 1.00 98.00 108 GLY A CA 1
ATOM 858 C C . GLY A 1 108 ? -1.362 -2.731 13.357 1.00 98.00 108 GLY A C 1
ATOM 859 O O . GLY A 1 108 ? -1.086 -3.106 12.218 1.00 98.00 108 GLY A O 1
ATOM 860 N N . LEU A 1 109 ? -0.527 -1.983 14.090 1.00 97.94 109 LEU A N 1
ATOM 861 C CA . LEU A 1 109 ? 0.813 -1.595 13.639 1.00 97.94 109 LEU A CA 1
ATOM 862 C C . LEU A 1 109 ? 1.702 -2.818 13.405 1.00 97.94 109 LEU A C 1
ATOM 864 O O . LEU A 1 109 ? 2.323 -2.921 12.350 1.00 97.94 109 LEU A O 1
ATOM 868 N N . ALA A 1 110 ? 1.740 -3.758 14.354 1.00 98.12 110 ALA A N 1
ATOM 869 C CA . ALA A 1 110 ? 2.536 -4.976 14.224 1.00 98.12 110 ALA A CA 1
ATOM 870 C C . ALA A 1 110 ? 2.098 -5.818 13.017 1.00 98.12 110 ALA A C 1
ATOM 872 O O . ALA A 1 110 ? 2.941 -6.286 12.253 1.00 98.12 110 ALA A O 1
ATOM 873 N N . TYR A 1 111 ? 0.789 -5.965 12.800 1.00 97.69 111 TYR A N 1
ATOM 874 C CA . TYR A 1 111 ? 0.255 -6.700 11.659 1.00 97.69 111 TYR A CA 1
ATOM 875 C C . TYR A 1 111 ? 0.570 -5.994 10.331 1.00 97.69 111 TYR A C 1
ATOM 877 O O . TYR A 1 111 ? 1.090 -6.626 9.412 1.00 97.69 111 TYR A O 1
ATOM 885 N N . GLY A 1 112 ? 0.349 -4.679 10.238 1.00 96.94 112 GLY A N 1
ATOM 886 C CA . GLY A 1 112 ? 0.703 -3.901 9.047 1.00 96.94 112 GLY A CA 1
ATOM 887 C C . GLY A 1 112 ? 2.204 -3.948 8.731 1.00 96.94 112 GLY A C 1
ATOM 888 O O . GLY A 1 112 ? 2.587 -4.106 7.572 1.00 96.94 112 GLY A O 1
ATOM 889 N N . ALA A 1 113 ? 3.060 -3.885 9.755 1.00 96.50 113 ALA A N 1
ATOM 890 C CA . ALA A 1 113 ? 4.509 -4.011 9.608 1.00 96.50 113 ALA A CA 1
ATOM 891 C C . ALA A 1 113 ? 4.926 -5.419 9.156 1.00 96.50 113 ALA A C 1
ATOM 893 O O . ALA A 1 113 ? 5.768 -5.551 8.267 1.00 96.50 113 ALA A O 1
ATOM 894 N N . ALA A 1 114 ? 4.315 -6.468 9.714 1.00 96.69 114 ALA A N 1
ATOM 895 C CA . ALA A 1 114 ? 4.543 -7.842 9.281 1.00 96.69 114 ALA A CA 1
ATOM 896 C C . ALA A 1 114 ? 4.125 -8.035 7.816 1.00 96.69 114 ALA A C 1
ATOM 898 O O . ALA A 1 114 ? 4.895 -8.585 7.030 1.00 96.69 114 ALA A O 1
ATOM 899 N N . PHE A 1 115 ? 2.956 -7.523 7.418 1.00 95.44 115 PHE A N 1
ATOM 900 C CA . PHE A 1 115 ? 2.510 -7.559 6.027 1.00 95.44 115 PHE A CA 1
ATOM 901 C C . PHE A 1 115 ? 3.492 -6.829 5.100 1.00 95.44 115 PHE A C 1
ATOM 903 O O . PHE A 1 115 ? 3.933 -7.398 4.102 1.00 95.44 115 PHE A O 1
ATOM 910 N N . TRP A 1 116 ? 3.908 -5.609 5.454 1.00 93.56 116 TRP A N 1
ATOM 911 C CA . TRP A 1 116 ? 4.914 -4.866 4.694 1.00 93.56 116 TRP A CA 1
ATOM 912 C C . TRP A 1 116 ? 6.222 -5.656 4.550 1.00 93.56 116 TRP A C 1
ATOM 914 O O . TRP A 1 116 ? 6.760 -5.801 3.454 1.00 93.56 116 TRP A O 1
ATOM 924 N N . TYR A 1 117 ? 6.731 -6.225 5.637 1.00 94.75 117 TYR A N 1
ATOM 925 C CA . TYR A 1 117 ? 7.986 -6.959 5.589 1.00 94.75 117 TYR A CA 1
ATOM 926 C C . TYR A 1 117 ? 7.873 -8.251 4.770 1.00 94.75 117 TYR A C 1
ATOM 928 O O . TYR A 1 117 ? 8.649 -8.461 3.839 1.00 94.75 117 TYR A O 1
ATOM 936 N N . PHE A 1 118 ? 6.907 -9.119 5.072 1.00 93.94 118 PHE A N 1
ATOM 937 C CA . PHE A 1 118 ? 6.813 -10.432 4.434 1.00 93.94 118 PHE A CA 1
ATOM 938 C C . PHE A 1 118 ? 6.248 -10.356 3.015 1.00 93.94 118 PHE A C 1
ATOM 940 O O . PHE A 1 118 ? 6.819 -10.929 2.085 1.00 93.94 118 PHE A O 1
ATOM 947 N N . MET A 1 119 ? 5.147 -9.631 2.828 1.00 91.06 119 MET A N 1
ATOM 948 C CA . MET A 1 119 ? 4.409 -9.648 1.567 1.00 91.06 119 MET A CA 1
ATOM 949 C C . MET A 1 119 ? 4.863 -8.586 0.578 1.00 91.06 119 MET A C 1
ATOM 951 O O . MET A 1 119 ? 4.629 -8.777 -0.610 1.00 91.06 119 MET A O 1
ATOM 955 N N . LEU A 1 120 ? 5.504 -7.497 1.017 1.00 88.50 120 LEU A N 1
ATOM 956 C CA . LEU A 1 120 ? 6.041 -6.485 0.101 1.00 88.50 120 LEU A CA 1
ATOM 957 C C . LEU A 1 120 ? 7.551 -6.648 -0.039 1.00 88.50 120 LEU A C 1
ATOM 959 O O . LEU A 1 120 ? 8.026 -6.800 -1.156 1.00 88.50 120 LEU A O 1
ATOM 963 N N . ILE A 1 121 ? 8.318 -6.663 1.054 1.00 90.56 121 ILE A N 1
ATOM 964 C CA . ILE A 1 121 ? 9.783 -6.724 0.954 1.00 90.56 121 ILE A CA 1
ATOM 965 C C . ILE A 1 121 ? 10.274 -8.134 0.608 1.00 90.56 121 ILE A C 1
ATOM 967 O O . ILE A 1 121 ? 10.947 -8.318 -0.407 1.00 90.56 121 ILE A O 1
ATOM 971 N N . LYS A 1 122 ? 9.952 -9.142 1.427 1.00 92.50 122 LYS A N 1
ATOM 972 C CA . LYS A 1 122 ? 10.489 -10.500 1.264 1.00 92.50 122 LYS A CA 1
ATOM 973 C C . LYS A 1 122 ? 9.966 -11.188 0.016 1.00 92.50 122 LYS A C 1
ATOM 975 O O . LYS A 1 122 ? 10.777 -11.777 -0.687 1.00 92.50 122 LYS A O 1
ATOM 980 N N . SER A 1 123 ? 8.672 -11.111 -0.284 1.00 89.31 123 SER A N 1
ATOM 981 C CA . SER A 1 123 ? 8.134 -11.724 -1.503 1.00 89.31 123 SER A CA 1
ATOM 982 C C . SER A 1 123 ? 8.751 -11.082 -2.761 1.00 89.31 123 SER A C 1
ATOM 984 O O . SER A 1 123 ? 9.310 -11.789 -3.594 1.00 89.31 123 SER A O 1
ATOM 986 N N . THR A 1 124 ? 8.746 -9.748 -2.850 1.00 86.62 124 THR A N 1
ATOM 987 C CA . THR A 1 124 ? 9.080 -9.002 -4.069 1.00 86.62 124 THR A CA 1
ATOM 988 C C . THR A 1 124 ? 10.577 -8.922 -4.327 1.00 86.62 124 THR A C 1
ATOM 990 O O . THR A 1 124 ? 11.008 -9.036 -5.471 1.00 86.62 124 THR A O 1
ATOM 993 N N . PHE A 1 125 ? 11.366 -8.710 -3.271 1.00 86.00 125 PHE A N 1
ATOM 994 C CA . PHE A 1 125 ? 12.805 -8.440 -3.356 1.00 86.00 125 PHE A CA 1
ATOM 995 C C . PHE A 1 125 ? 13.668 -9.532 -2.711 1.00 86.00 125 PHE A C 1
ATOM 997 O O . PHE A 1 125 ? 14.882 -9.376 -2.622 1.00 86.00 125 PHE A O 1
ATOM 1004 N N . GLY A 1 126 ? 13.061 -10.632 -2.259 1.00 91.38 126 GLY A N 1
ATOM 1005 C CA . GLY A 1 126 ? 13.766 -11.773 -1.681 1.00 91.38 126 GLY A CA 1
ATOM 1006 C C . GLY A 1 126 ? 13.413 -13.087 -2.368 1.00 91.38 126 GLY A C 1
ATOM 1007 O O . GLY A 1 126 ? 14.164 -13.577 -3.198 1.00 91.38 126 GLY A O 1
ATOM 1008 N N . TRP A 1 127 ? 12.282 -13.678 -1.992 1.00 93.12 127 TRP A N 1
ATOM 1009 C CA . TRP A 1 127 ? 11.913 -15.050 -2.338 1.00 93.12 127 TRP A CA 1
ATOM 1010 C C . TRP A 1 127 ? 11.546 -15.247 -3.809 1.00 93.12 127 TRP A C 1
ATOM 1012 O O . TRP A 1 127 ? 11.842 -16.301 -4.359 1.00 93.12 127 TRP A O 1
ATOM 1022 N N . LEU A 1 128 ? 10.903 -14.263 -4.446 1.00 91.81 128 LEU A N 1
ATOM 1023 C CA . LEU A 1 128 ? 10.449 -14.373 -5.840 1.00 91.81 128 LEU A CA 1
ATOM 1024 C C . LEU A 1 128 ? 11.395 -13.692 -6.837 1.00 91.81 128 LEU A C 1
ATOM 1026 O O . LEU A 1 128 ? 11.071 -13.587 -8.022 1.00 91.81 128 LEU A O 1
ATOM 1030 N N . VAL A 1 129 ? 12.548 -13.205 -6.371 1.00 92.50 129 VAL A N 1
ATOM 1031 C CA . VAL A 1 129 ? 13.554 -12.587 -7.235 1.00 92.50 129 VAL A CA 1
ATOM 1032 C C . VAL A 1 129 ? 14.236 -13.672 -8.054 1.00 92.50 129 VAL A C 1
ATOM 1034 O O . VAL A 1 129 ? 14.807 -14.612 -7.510 1.00 92.50 129 VAL A O 1
ATOM 1037 N N . ASN A 1 130 ? 14.207 -13.523 -9.376 1.00 93.94 130 ASN A N 1
ATOM 1038 C CA . ASN A 1 130 ? 14.877 -14.435 -10.291 1.00 93.94 130 ASN A CA 1
ATOM 1039 C C . ASN A 1 130 ? 15.380 -13.666 -11.518 1.00 93.94 130 ASN A C 1
ATOM 1041 O O . ASN A 1 130 ? 14.589 -13.069 -12.250 1.00 93.94 130 ASN A O 1
ATOM 1045 N N . TYR A 1 131 ? 16.696 -13.690 -11.738 1.00 93.81 131 TYR A N 1
ATOM 1046 C CA . TYR A 1 131 ? 17.341 -13.021 -12.870 1.00 93.81 131 TYR A CA 1
ATOM 1047 C C . TYR A 1 131 ? 16.900 -13.594 -14.224 1.00 93.81 131 TYR A C 1
ATOM 1049 O O . TYR A 1 131 ? 16.686 -12.846 -15.180 1.00 93.81 131 TYR A O 1
ATOM 1057 N N . ASP A 1 132 ? 16.679 -14.908 -14.272 1.00 95.25 132 ASP A N 1
ATOM 1058 C CA . ASP A 1 132 ? 16.269 -15.659 -15.458 1.00 95.25 132 ASP A CA 1
ATOM 1059 C C . ASP A 1 132 ? 14.793 -16.065 -15.392 1.00 95.25 132 ASP A C 1
ATOM 1061 O O . ASP A 1 132 ? 14.387 -17.097 -15.925 1.00 95.25 132 ASP A O 1
ATOM 1065 N N . SER A 1 133 ? 13.962 -15.243 -14.740 1.00 94.06 133 SER A N 1
ATOM 1066 C CA . SER A 1 133 ? 12.522 -15.489 -14.672 1.00 94.06 133 SER A CA 1
ATOM 1067 C C . SER A 1 133 ? 11.936 -15.705 -16.079 1.00 94.06 133 SER A C 1
ATOM 1069 O O . SER A 1 133 ? 12.175 -14.881 -16.976 1.00 94.06 133 SER A O 1
ATOM 1071 N N . PRO A 1 134 ? 11.133 -16.769 -16.285 1.00 95.44 134 PRO A N 1
ATOM 1072 C CA . PRO A 1 134 ? 10.451 -17.007 -17.553 1.00 95.44 134 PRO A CA 1
ATOM 1073 C C . PRO A 1 134 ? 9.243 -16.075 -17.751 1.00 95.44 134 PRO A C 1
ATOM 1075 O O . PRO A 1 134 ? 8.597 -16.139 -18.790 1.00 95.44 134 PRO A O 1
ATOM 1078 N N . TYR A 1 135 ? 8.949 -15.199 -16.781 1.00 95.06 135 TYR A N 1
ATOM 1079 C CA . TYR A 1 135 ? 7.793 -14.299 -16.775 1.00 95.06 135 TYR A CA 1
ATOM 1080 C C . TYR A 1 135 ? 8.202 -12.819 -16.914 1.00 95.06 135 TYR A C 1
ATOM 1082 O O . TYR A 1 135 ? 8.082 -12.057 -15.943 1.00 95.06 135 TYR A O 1
ATOM 1090 N N . PRO A 1 136 ? 8.712 -12.380 -18.080 1.00 95.50 136 PRO A N 1
ATOM 1091 C CA . PRO A 1 136 ? 8.993 -10.970 -18.310 1.00 95.50 136 PRO A CA 1
ATOM 1092 C C . PRO A 1 136 ? 7.704 -10.154 -18.442 1.00 95.50 136 PRO A C 1
ATOM 1094 O O . PRO A 1 136 ? 6.657 -10.670 -18.827 1.00 95.50 136 PRO A O 1
ATOM 1097 N N . PHE A 1 137 ? 7.800 -8.858 -18.170 1.00 94.38 137 PHE A N 1
ATOM 1098 C CA . PHE A 1 137 ? 6.809 -7.889 -18.622 1.00 94.38 137 PHE A CA 1
ATOM 1099 C C . PHE A 1 137 ? 6.865 -7.739 -20.140 1.00 94.38 137 PHE A C 1
ATOM 1101 O O . PHE A 1 137 ? 7.947 -7.688 -20.734 1.00 94.38 137 PHE A O 1
ATOM 1108 N N . TYR A 1 138 ? 5.704 -7.603 -20.774 1.00 93.38 138 TYR A N 1
ATOM 1109 C CA . TYR A 1 138 ? 5.639 -7.354 -22.207 1.00 93.38 138 TYR A CA 1
ATOM 1110 C C . TYR A 1 138 ? 6.145 -5.939 -22.541 1.00 93.38 138 TYR A C 1
ATOM 1112 O O . TYR A 1 138 ? 5.923 -5.002 -21.765 1.00 93.38 138 TYR A O 1
ATOM 1120 N N . PRO A 1 139 ? 6.752 -5.715 -23.724 1.00 91.00 139 PRO A N 1
ATOM 1121 C CA . PRO A 1 139 ? 7.241 -4.390 -24.118 1.00 91.00 139 PRO A CA 1
ATOM 1122 C C . PRO A 1 139 ? 6.177 -3.284 -24.019 1.00 91.00 139 PRO A C 1
ATOM 1124 O O . PRO A 1 139 ? 6.462 -2.184 -23.548 1.00 91.00 139 PRO A O 1
ATOM 1127 N N . ALA A 1 140 ? 4.928 -3.591 -24.382 1.00 91.06 140 ALA A N 1
ATOM 1128 C CA . ALA A 1 140 ? 3.810 -2.655 -24.272 1.00 91.06 140 ALA A CA 1
ATOM 1129 C C . ALA A 1 140 ? 3.477 -2.266 -22.817 1.00 91.06 140 ALA A C 1
ATOM 1131 O O . ALA A 1 140 ? 3.013 -1.156 -22.564 1.00 91.06 140 ALA A O 1
ATOM 1132 N N . GLU A 1 141 ? 3.714 -3.151 -21.845 1.00 89.00 141 GLU A N 1
ATOM 1133 C CA . GLU A 1 141 ? 3.550 -2.847 -20.418 1.00 89.00 141 GLU A CA 1
ATOM 1134 C C . GLU A 1 141 ? 4.676 -1.947 -19.917 1.00 89.00 141 GLU A C 1
ATOM 1136 O O . GLU A 1 141 ? 4.426 -0.985 -19.194 1.00 89.00 141 GLU A O 1
ATOM 1141 N N . MET A 1 142 ? 5.903 -2.212 -20.366 1.00 88.44 142 MET A N 1
ATOM 1142 C CA . MET A 1 142 ? 7.088 -1.433 -20.001 1.00 88.44 142 MET A CA 1
ATOM 1143 C C . MET A 1 142 ? 7.022 0.017 -20.500 1.00 88.44 142 MET A C 1
ATOM 1145 O O . MET A 1 142 ? 7.544 0.918 -19.844 1.00 88.44 142 MET A O 1
ATOM 1149 N N . GLN A 1 143 ? 6.352 0.251 -21.632 1.00 86.50 143 GLN A N 1
ATOM 1150 C CA . GLN A 1 143 ? 6.153 1.582 -22.215 1.00 86.50 143 GLN A CA 1
ATOM 1151 C C . GLN A 1 143 ? 4.888 2.295 -21.712 1.00 86.50 143 GLN A C 1
ATOM 1153 O O . GLN A 1 143 ? 4.686 3.487 -21.970 1.00 86.50 143 GLN A O 1
ATOM 1158 N N . ARG A 1 144 ? 4.018 1.590 -20.980 1.00 85.19 144 ARG A N 1
ATOM 1159 C CA . ARG A 1 144 ? 2.723 2.123 -20.549 1.00 85.19 144 ARG A CA 1
ATOM 1160 C C . ARG A 1 144 ? 2.906 3.336 -19.636 1.00 85.19 144 ARG A C 1
ATOM 1162 O O . ARG A 1 144 ? 3.712 3.330 -18.708 1.00 85.19 144 ARG A O 1
ATOM 1169 N N . GLY A 1 145 ? 2.136 4.391 -19.900 1.00 81.38 145 GLY A N 1
ATOM 1170 C CA . GLY A 1 145 ? 2.178 5.628 -19.116 1.00 81.38 145 GLY A CA 1
ATOM 1171 C C . GLY A 1 145 ? 3.415 6.503 -19.361 1.00 81.38 145 GLY A C 1
ATOM 1172 O O . GLY A 1 145 ? 3.634 7.443 -18.605 1.00 81.38 145 GLY A O 1
ATOM 1173 N N . GLY A 1 146 ? 4.232 6.212 -20.385 1.00 85.00 146 GLY A N 1
ATOM 1174 C CA . GLY A 1 146 ? 5.325 7.090 -20.829 1.00 85.00 146 GLY A CA 1
ATOM 1175 C C . GLY A 1 146 ? 6.515 7.197 -19.868 1.00 85.00 146 GLY A C 1
ATOM 1176 O O . GLY A 1 146 ? 7.357 8.079 -20.032 1.00 85.00 146 GLY A O 1
ATOM 1177 N N . MET A 1 147 ? 6.604 6.312 -18.869 1.00 82.62 147 MET A N 1
ATOM 1178 C CA . MET A 1 147 ? 7.638 6.363 -17.829 1.00 82.62 147 MET A CA 1
ATOM 1179 C C . MET A 1 147 ? 9.052 6.152 -18.385 1.00 82.62 147 MET A C 1
ATOM 1181 O O . MET A 1 147 ? 9.982 6.816 -17.938 1.00 82.62 147 MET A O 1
ATOM 1185 N N . ALA A 1 148 ? 9.229 5.265 -19.368 1.00 84.06 148 ALA A N 1
ATOM 1186 C CA . ALA A 1 148 ? 10.533 5.051 -20.000 1.00 84.06 148 ALA A CA 1
ATOM 1187 C C . ALA A 1 148 ? 11.043 6.339 -20.671 1.00 84.06 148 ALA A C 1
ATOM 1189 O O . ALA A 1 148 ? 12.125 6.820 -20.340 1.00 84.06 148 ALA A O 1
ATOM 1190 N N . ALA A 1 149 ? 10.201 6.969 -21.497 1.00 87.06 149 ALA A N 1
ATOM 1191 C CA . ALA A 1 149 ? 10.516 8.241 -22.142 1.00 87.06 149 ALA A CA 1
ATOM 1192 C C . ALA A 1 149 ? 10.737 9.386 -21.133 1.00 87.06 149 ALA A C 1
ATOM 1194 O O . ALA A 1 149 ? 11.551 10.275 -21.371 1.00 87.06 149 ALA A O 1
ATOM 1195 N N . TRP A 1 150 ? 10.018 9.401 -20.003 1.00 86.75 150 TRP A N 1
ATOM 1196 C CA . TRP A 1 150 ? 10.262 10.366 -18.923 1.00 86.75 150 TRP A CA 1
ATOM 1197 C C . TRP A 1 150 ? 11.655 10.195 -18.310 1.00 86.75 150 TRP A C 1
ATOM 1199 O O . TRP A 1 150 ? 12.390 11.170 -18.171 1.00 86.75 150 TRP A O 1
ATOM 1209 N N . LEU A 1 151 ? 12.028 8.959 -17.973 1.00 86.06 151 LEU A N 1
ATOM 1210 C CA . LEU A 1 151 ? 13.311 8.663 -17.341 1.00 86.06 151 LEU A CA 1
ATOM 1211 C C . LEU A 1 151 ? 14.489 9.008 -18.250 1.00 86.06 151 LEU A C 1
ATOM 1213 O O . LEU A 1 151 ? 15.464 9.567 -17.758 1.00 86.06 151 LEU A O 1
ATOM 1217 N N . GLU A 1 152 ? 14.387 8.748 -19.555 1.00 86.75 152 GLU A N 1
ATOM 1218 C CA . GLU A 1 152 ? 15.391 9.192 -20.531 1.00 86.75 152 GLU A CA 1
ATOM 1219 C C . GLU A 1 15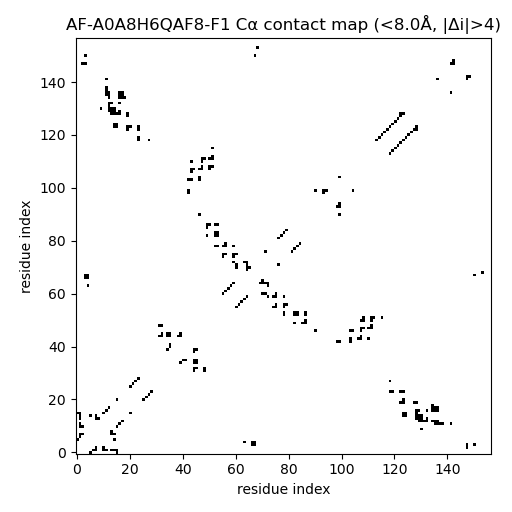2 ? 15.562 10.716 -20.508 1.00 86.75 152 GLU A C 1
ATOM 1221 O O . GLU A 1 152 ? 16.683 11.212 -20.461 1.00 86.75 152 GLU A O 1
ATOM 1226 N N . ARG A 1 153 ? 14.462 11.481 -20.460 1.00 87.38 153 ARG A N 1
ATOM 1227 C CA . ARG A 1 153 ? 14.526 12.952 -20.423 1.00 87.38 153 ARG A CA 1
ATOM 1228 C C . ARG A 1 153 ? 15.135 13.515 -19.144 1.00 87.38 153 ARG A C 1
ATOM 1230 O O . ARG A 1 153 ? 15.763 14.567 -19.210 1.00 87.38 153 ARG A O 1
ATOM 1237 N N . VAL A 1 154 ? 14.885 12.888 -17.996 1.00 86.44 154 VAL A N 1
ATOM 1238 C CA . VAL A 1 154 ? 15.346 13.394 -16.691 1.00 86.44 154 VAL A CA 1
ATOM 1239 C C . VAL A 1 154 ? 16.764 12.929 -16.362 1.00 86.44 154 VAL A C 1
ATOM 1241 O O . VAL A 1 154 ? 17.474 13.648 -15.673 1.00 86.44 154 VAL A O 1
ATOM 1244 N N . ARG A 1 155 ? 17.190 11.755 -16.849 1.00 82.62 155 ARG A N 1
ATOM 1245 C CA . ARG A 1 155 ? 18.522 11.188 -16.563 1.00 82.62 155 ARG A CA 1
ATOM 1246 C C . ARG A 1 155 ? 19.598 11.550 -17.585 1.00 82.62 155 ARG A C 1
ATOM 1248 O O . ARG A 1 155 ? 20.770 11.440 -17.258 1.00 82.62 155 ARG A O 1
ATOM 1255 N N . ASN A 1 156 ? 19.216 11.966 -18.794 1.00 73.31 156 ASN A N 1
ATOM 1256 C CA . ASN A 1 156 ? 20.147 12.462 -19.817 1.00 73.31 156 ASN A CA 1
ATOM 1257 C C . ASN A 1 156 ? 20.333 13.995 -19.754 1.00 73.31 156 ASN A C 1
ATOM 1259 O O . ASN A 1 156 ? 20.735 14.608 -20.743 1.00 73.31 156 ASN A O 1
ATOM 1263 N N . ARG A 1 157 ? 19.988 14.614 -18.621 1.00 56.50 157 ARG A N 1
ATOM 1264 C CA . ARG A 1 157 ? 20.270 16.011 -18.266 1.00 56.50 157 ARG A CA 1
ATOM 1265 C C . ARG A 1 157 ? 21.277 16.029 -17.129 1.00 56.50 157 ARG A C 1
ATOM 1267 O O . ARG A 1 157 ? 22.086 16.977 -17.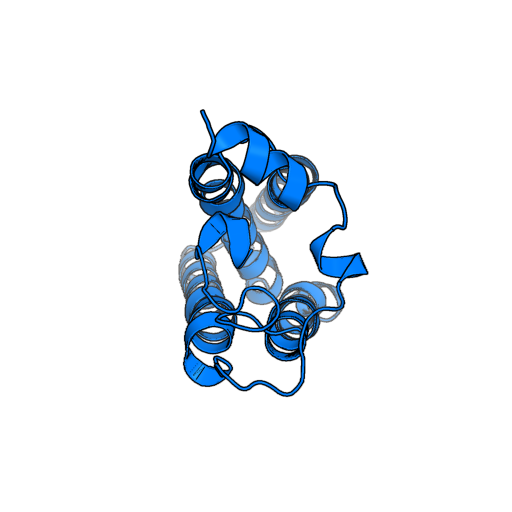115 1.00 56.50 157 ARG A O 1
#

Radius of gyration: 17.68 Å; Cα contacts (8 Å, |Δi|>4): 179; chains: 1; bounding box: 38×33×47 Å